Protein AF-A0A2X3GT15-F1 (afdb_monomer_lite)

InterPro domains:
  IPR011059 Metal-dependent hydrolase, composite domain superfamily [G3DSA:2.30.40.10] (5-51)
  IPR011059 Metal-dependent hydrolase, composite domain superfamily [SSF51338] (12-75)
  IPR013108 Amidohydrolase 3 [PF07969] (41-86)
  IPR052349 Metallo-dependent Hydrolases Superfamily Enzymes [PTHR32027] (1-92)

Secondary structure (DSSP, 8-state):
-EEEEEE-TT--SEEEEEEETTEEEEEEEESS--PPPTT-EE-TTPBP-PPP---S--SSSTT-TTSSS--SS--HHHHHHHHHHHHTT--TT------

Foldseek 3Di:
DKEWQADEPPDPFTWIFDDDPNDGPDIDTDPDHDDDDPPYHYCVNYHDDDDDDDPDDDPQCAQCAVVVHHLPVPDPVSVVVSVVNNVVVDDPPPDNDDD

Structure (mmCIF, N/CA/C/O backbone):
data_AF-A0A2X3GT15-F1
#
_entry.id   AF-A0A2X3GT15-F1
#
loop_
_atom_site.group_PDB
_atom_site.id
_atom_site.type_symbol
_atom_site.label_atom_id
_atom_site.label_alt_id
_atom_site.label_comp_id
_atom_site.label_asym_id
_atom_site.label_entity_id
_atom_site.label_seq_id
_atom_site.pdbx_PDB_ins_code
_atom_site.Cartn_x
_atom_site.Cartn_y
_atom_site.Cartn_z
_atom_site.occupancy
_atom_site.B_iso_or_equiv
_atom_site.auth_seq_id
_atom_site.auth_comp_id
_atom_site.auth_asym_id
_atom_site.auth_atom_id
_atom_site.pdbx_PDB_model_num
ATOM 1 N N . MET A 1 1 ? -15.152 -10.199 12.514 1.00 93.12 1 MET A N 1
ATOM 2 C CA . MET A 1 1 ? -13.710 -10.457 12.744 1.00 93.12 1 MET A CA 1
ATOM 3 C C . MET A 1 1 ? -13.186 -9.383 13.678 1.00 93.12 1 MET A C 1
ATOM 5 O O . MET A 1 1 ? -13.678 -8.262 13.583 1.00 93.12 1 MET A O 1
ATOM 9 N N . LYS A 1 2 ? -12.224 -9.683 14.551 1.00 97.06 2 LYS A N 1
ATOM 10 C CA . LYS A 1 2 ? -11.559 -8.661 15.369 1.00 97.06 2 LYS A CA 1
ATOM 11 C C . LYS A 1 2 ? -10.059 -8.670 15.141 1.00 97.06 2 LYS A C 1
ATOM 13 O O . LYS A 1 2 ? -9.486 -9.708 14.820 1.00 97.06 2 LYS A O 1
ATOM 18 N N . ILE A 1 3 ? -9.440 -7.513 15.336 1.00 98.50 3 ILE A N 1
ATOM 19 C CA . ILE A 1 3 ? -7.994 -7.388 15.510 1.00 98.50 3 ILE A CA 1
ATOM 20 C C . ILE A 1 3 ? -7.765 -6.901 16.937 1.00 98.50 3 ILE A C 1
ATOM 22 O O . ILE A 1 3 ? -8.197 -5.798 17.267 1.00 98.50 3 ILE A O 1
ATOM 26 N N . ILE A 1 4 ? -7.121 -7.704 17.778 1.00 98.69 4 ILE A N 1
ATOM 27 C CA . ILE A 1 4 ? -6.844 -7.365 19.182 1.00 98.69 4 ILE A CA 1
ATOM 28 C C . ILE A 1 4 ? -5.369 -7.028 19.385 1.00 98.69 4 ILE A C 1
ATOM 30 O O . ILE A 1 4 ? -4.528 -7.328 18.538 1.00 98.69 4 ILE A O 1
ATOM 34 N N . ASN A 1 5 ? -5.048 -6.421 20.529 1.00 98.69 5 ASN A N 1
ATOM 35 C CA . ASN A 1 5 ? -3.681 -6.073 20.921 1.00 98.69 5 ASN A CA 1
ATOM 36 C C . ASN A 1 5 ? -2.957 -5.196 19.886 1.00 98.69 5 ASN A C 1
ATOM 38 O O . ASN A 1 5 ? -1.731 -5.239 19.783 1.00 98.69 5 ASN A O 1
ATOM 42 N N . ALA A 1 6 ? -3.686 -4.401 19.105 1.00 98.75 6 ALA A N 1
ATOM 43 C CA . ALA A 1 6 ? -3.084 -3.498 18.136 1.00 98.75 6 ALA A CA 1
ATOM 44 C C . ALA A 1 6 ? -2.613 -2.218 18.830 1.00 98.75 6 ALA A C 1
ATOM 46 O O . ALA A 1 6 ? -3.322 -1.657 19.662 1.00 98.75 6 ALA A O 1
ATOM 47 N N . ARG A 1 7 ? -1.442 -1.705 18.458 1.00 98.75 7 ARG A N 1
ATOM 48 C CA . ARG A 1 7 ? -1.077 -0.311 18.740 1.00 98.75 7 ARG A CA 1
ATOM 49 C C . ARG A 1 7 ? -1.589 0.586 17.624 1.00 98.75 7 ARG A C 1
ATOM 51 O O . ARG A 1 7 ? -1.576 0.194 16.458 1.00 98.75 7 ARG A O 1
ATOM 58 N N . LEU A 1 8 ? -1.969 1.811 17.974 1.00 98.69 8 LEU A N 1
ATOM 59 C CA . LEU A 1 8 ? -2.268 2.873 17.015 1.00 98.69 8 LEU A CA 1
ATOM 60 C C . LEU A 1 8 ? -1.176 3.945 17.063 1.00 98.69 8 LEU A C 1
ATOM 62 O O . LEU A 1 8 ? -0.506 4.143 18.078 1.00 98.69 8 LEU A O 1
ATOM 66 N N . ARG A 1 9 ? -0.951 4.627 15.934 1.00 98.31 9 ARG A N 1
ATOM 67 C CA . ARG A 1 9 ? 0.137 5.610 15.809 1.00 98.31 9 ARG A CA 1
ATOM 68 C C . ARG A 1 9 ? 0.006 6.694 16.878 1.00 98.31 9 ARG A C 1
ATOM 70 O O . ARG A 1 9 ? -1.039 7.326 16.988 1.00 98.31 9 ARG A O 1
ATOM 77 N N . ARG A 1 10 ? 1.115 6.970 17.576 1.00 98.06 10 ARG A N 1
ATOM 78 C CA . ARG A 1 10 ? 1.232 8.028 18.599 1.00 98.06 10 ARG A CA 1
ATOM 79 C C . ARG A 1 10 ? 0.303 7.829 19.807 1.00 98.06 10 ARG A C 1
ATOM 81 O O . ARG A 1 10 ? -0.055 8.804 20.461 1.00 98.06 10 ARG A O 1
ATOM 88 N N . GLN A 1 11 ? -0.083 6.588 20.093 1.00 98.06 11 GLN A N 1
ATOM 89 C CA . GLN A 1 11 ? -0.866 6.222 21.269 1.00 98.06 11 GLN A CA 1
ATOM 90 C C . GLN A 1 11 ? -0.183 5.061 22.001 1.00 98.06 11 GLN A C 1
ATOM 92 O O . GLN A 1 11 ? 0.265 4.101 21.376 1.00 98.06 11 GLN A O 1
ATOM 97 N N . GLU A 1 12 ? -0.104 5.155 23.329 1.00 95.75 12 GLU A N 1
ATOM 98 C CA . GLU A 1 12 ? 0.531 4.132 24.175 1.00 95.75 12 GLU A CA 1
ATOM 99 C C . GLU A 1 12 ? -0.365 2.911 24.420 1.00 95.75 12 GLU A C 1
ATOM 101 O O . GLU A 1 12 ? 0.135 1.816 24.677 1.00 95.75 12 GLU A O 1
ATOM 106 N N . ALA A 1 13 ? -1.686 3.089 24.342 1.00 98.25 13 ALA A N 1
ATOM 107 C CA . ALA A 1 13 ? -2.653 2.036 24.623 1.00 98.25 13 ALA A CA 1
ATOM 108 C C . ALA A 1 13 ? -2.670 0.939 23.543 1.00 98.25 13 ALA A C 1
ATOM 110 O O . ALA A 1 13 ? -2.304 1.157 22.384 1.00 98.25 13 ALA A O 1
ATOM 111 N N . LEU A 1 14 ? -3.146 -0.242 23.941 1.00 98.81 14 LEU A N 1
ATOM 112 C CA . LEU A 1 14 ? -3.567 -1.297 23.023 1.00 98.81 14 LEU A CA 1
ATOM 113 C C . LEU A 1 14 ? -5.031 -1.088 22.633 1.00 98.81 14 LEU A C 1
ATOM 115 O O . LEU A 1 14 ? -5.803 -0.509 23.395 1.00 98.81 14 LEU A O 1
ATOM 119 N N . PHE A 1 15 ? -5.418 -1.585 21.465 1.00 98.81 15 PHE A N 1
ATOM 120 C CA . PHE A 1 15 ? -6.753 -1.425 20.908 1.00 98.81 15 PHE A CA 1
ATOM 121 C C . PHE A 1 15 ? -7.277 -2.733 20.325 1.00 98.81 15 PHE A C 1
ATOM 123 O O . PHE A 1 15 ? -6.527 -3.526 19.750 1.00 98.81 15 PHE A O 1
ATOM 130 N N . THR A 1 16 ? -8.592 -2.893 20.427 1.00 98.69 16 THR A N 1
ATOM 131 C CA . THR A 1 16 ? -9.382 -3.834 19.641 1.00 98.69 16 THR A CA 1
ATOM 132 C C . THR A 1 16 ? -10.065 -3.081 18.501 1.00 98.69 16 THR A C 1
ATOM 134 O O . THR A 1 16 ? -10.686 -2.040 18.731 1.00 98.69 16 THR A O 1
ATOM 137 N N . LEU A 1 17 ? -9.959 -3.598 17.278 1.00 98.62 17 LEU A N 1
ATOM 138 C CA . LEU A 1 17 ? -10.694 -3.134 16.103 1.00 98.62 17 LEU A CA 1
ATOM 139 C C . LEU A 1 17 ? -11.724 -4.205 15.725 1.00 98.62 17 LEU A C 1
ATOM 141 O O . LEU A 1 17 ? -11.351 -5.310 15.327 1.00 98.62 17 LEU A O 1
ATOM 145 N N . ASP A 1 18 ? -13.008 -3.875 15.835 1.00 98.25 18 ASP A N 1
ATOM 146 C CA . ASP A 1 18 ? -14.116 -4.732 15.411 1.00 98.25 18 ASP A CA 1
ATOM 147 C C . ASP A 1 18 ? -14.435 -4.468 13.931 1.00 98.25 18 ASP A C 1
ATOM 149 O O . ASP A 1 18 ? -14.702 -3.328 13.535 1.00 98.25 18 ASP A O 1
ATOM 153 N N . LEU A 1 19 ? -14.434 -5.526 13.116 1.00 97.88 19 LEU A N 1
ATOM 154 C CA . LEU A 1 19 ? -14.665 -5.470 11.671 1.00 97.88 19 LEU A CA 1
ATOM 155 C C . LEU A 1 19 ? -15.939 -6.236 11.297 1.00 97.88 19 LEU A C 1
ATOM 157 O O . LEU A 1 19 ? -16.078 -7.423 11.630 1.00 97.88 19 LEU A O 1
ATOM 161 N N . GLN A 1 20 ? -16.845 -5.559 10.589 1.00 97.75 20 GLN A N 1
ATOM 162 C CA . GLN A 1 20 ? -18.137 -6.082 10.130 1.00 97.75 20 GLN A CA 1
ATOM 163 C C . GLN A 1 20 ? -18.441 -5.540 8.729 1.00 97.75 20 GLN A C 1
ATOM 165 O O . GLN A 1 20 ? -18.169 -4.375 8.453 1.00 97.75 20 GLN A O 1
ATOM 170 N N . ASP A 1 21 ? -18.954 -6.395 7.840 1.00 97.00 21 ASP A N 1
ATOM 171 C CA . ASP A 1 21 ? -19.395 -6.031 6.482 1.00 97.00 21 ASP A CA 1
ATOM 172 C C . ASP A 1 21 ? -18.363 -5.232 5.660 1.00 97.00 21 ASP A C 1
ATOM 174 O O . ASP A 1 21 ? -18.687 -4.287 4.947 1.00 97.00 21 ASP A O 1
ATOM 178 N N . GLY A 1 22 ? -17.081 -5.603 5.782 1.00 96.06 22 GLY A N 1
ATOM 179 C CA . GLY A 1 22 ? -15.972 -4.944 5.079 1.00 96.06 22 GLY A CA 1
ATOM 180 C C . GLY A 1 22 ? -15.561 -3.582 5.653 1.00 96.06 22 GLY A C 1
ATOM 181 O O . GLY A 1 22 ? -14.685 -2.931 5.089 1.00 96.06 22 GLY A O 1
ATOM 182 N N . MET A 1 23 ? -16.149 -3.162 6.776 1.00 97.88 23 MET A N 1
ATOM 183 C CA . MET A 1 23 ? -15.937 -1.858 7.403 1.00 97.88 23 MET A CA 1
ATOM 184 C C . MET A 1 23 ? -15.387 -1.987 8.829 1.00 97.88 23 MET A C 1
ATOM 186 O O . MET A 1 23 ? -15.583 -2.993 9.518 1.00 97.88 23 MET A O 1
ATOM 190 N N . ILE A 1 24 ? -14.716 -0.930 9.299 1.00 98.38 24 ILE A N 1
ATOM 191 C CA . ILE A 1 24 ? -14.377 -0.783 10.718 1.00 98.38 24 ILE A CA 1
ATOM 192 C C . ILE A 1 24 ? -15.650 -0.372 11.455 1.00 98.38 24 ILE A C 1
ATOM 194 O O . ILE A 1 24 ? -16.118 0.755 11.308 1.00 98.38 24 ILE A O 1
ATOM 198 N N . HIS A 1 25 ? -16.206 -1.289 12.242 1.00 98.44 25 HIS A N 1
ATOM 199 C CA . HIS A 1 25 ? -17.431 -1.060 13.003 1.00 98.44 25 HIS A CA 1
ATOM 200 C C . HIS A 1 25 ? -17.149 -0.306 14.306 1.00 98.44 25 HIS A C 1
ATOM 202 O O . HIS A 1 25 ? -17.896 0.596 14.684 1.00 98.44 25 HIS A O 1
ATOM 208 N N . ARG A 1 26 ? -16.058 -0.657 14.999 1.00 98.50 26 ARG A N 1
ATOM 209 C CA . ARG A 1 26 ? -15.688 -0.039 16.278 1.00 98.50 26 ARG A CA 1
ATOM 210 C C . ARG A 1 26 ? -14.189 -0.138 16.548 1.00 98.50 26 ARG A C 1
ATOM 212 O O . ARG A 1 26 ? -13.543 -1.106 16.162 1.00 98.50 26 ARG A O 1
ATOM 219 N N . ILE A 1 27 ? -13.653 0.857 17.252 1.00 98.62 27 ILE A N 1
ATOM 220 C CA . ILE A 1 27 ? -12.289 0.858 17.795 1.00 98.62 27 ILE A CA 1
ATOM 221 C C . ILE A 1 27 ? -12.398 1.109 19.297 1.00 98.62 27 ILE A C 1
ATOM 223 O O . ILE A 1 27 ? -13.081 2.041 19.719 1.00 98.62 27 ILE A O 1
ATOM 227 N N . THR A 1 28 ? -11.777 0.273 20.124 1.00 98.62 28 THR A N 1
ATOM 228 C CA . THR A 1 28 ? -11.887 0.373 21.588 1.00 98.62 28 THR A CA 1
ATOM 229 C C . THR A 1 28 ? -10.530 0.159 22.241 1.00 98.62 28 THR A C 1
ATOM 231 O O . THR A 1 28 ? -9.819 -0.779 21.894 1.00 98.62 28 THR A O 1
ATOM 234 N N . ALA A 1 29 ? -10.157 1.038 23.173 1.00 98.50 29 ALA A N 1
ATOM 235 C CA . ALA A 1 29 ? -8.932 0.881 23.951 1.00 98.50 29 ALA A CA 1
ATOM 236 C C . ALA A 1 29 ? -9.040 -0.323 24.903 1.00 98.50 29 ALA A C 1
ATOM 238 O O . ALA A 1 29 ? -10.085 -0.557 25.511 1.00 98.50 29 ALA A O 1
ATOM 239 N N . GLN A 1 30 ? -7.948 -1.064 25.052 1.00 98.44 30 GLN A N 1
ATOM 240 C CA . GLN A 1 30 ? -7.807 -2.173 25.987 1.00 98.44 30 GLN A CA 1
ATOM 241 C C . GLN A 1 30 ? -7.055 -1.714 27.241 1.00 98.44 30 GLN A C 1
ATOM 243 O O . GLN A 1 30 ? -6.102 -0.941 27.156 1.00 98.44 30 GLN A O 1
ATOM 248 N N . ALA A 1 31 ? -7.434 -2.250 28.403 1.00 96.81 31 ALA A N 1
ATOM 249 C CA . ALA A 1 31 ? -6.707 -2.014 29.652 1.00 96.81 31 ALA A CA 1
ATOM 250 C C . ALA A 1 31 ? -5.339 -2.726 29.689 1.00 96.81 31 ALA A C 1
ATOM 252 O O . ALA A 1 31 ? -4.393 -2.221 30.286 1.00 96.81 31 ALA A O 1
ATOM 253 N N . ALA A 1 32 ? -5.239 -3.897 29.055 1.00 96.62 32 ALA A N 1
ATOM 254 C CA . ALA A 1 32 ? -4.034 -4.719 28.990 1.00 96.62 32 ALA A CA 1
ATOM 255 C C . ALA A 1 32 ? -4.065 -5.634 27.751 1.00 96.62 32 ALA A C 1
ATOM 257 O O . ALA A 1 32 ? -5.013 -5.604 26.959 1.00 96.62 32 ALA A O 1
ATOM 258 N N . MET A 1 33 ? -3.017 -6.441 27.588 1.00 97.81 33 MET A N 1
ATOM 259 C CA . MET A 1 33 ? -2.949 -7.491 26.571 1.00 97.81 33 MET A CA 1
ATOM 260 C C . MET A 1 33 ? -4.019 -8.562 26.832 1.00 97.81 33 MET A C 1
ATOM 262 O O . MET A 1 33 ? -4.277 -8.912 27.982 1.00 97.81 33 MET A O 1
ATOM 266 N N . GLN A 1 34 ? -4.646 -9.055 25.768 1.00 96.94 34 GLN A N 1
ATOM 267 C CA . GLN A 1 34 ? -5.717 -10.052 25.814 1.00 96.94 34 GLN A CA 1
ATOM 268 C C . GLN A 1 34 ? -5.304 -11.326 25.072 1.00 96.94 34 GLN A C 1
ATOM 270 O O . GLN A 1 34 ? -4.468 -11.278 24.170 1.00 96.94 34 GLN A O 1
ATOM 275 N N . THR A 1 35 ? -5.907 -12.453 25.439 1.00 96.38 35 THR A N 1
ATOM 276 C CA . THR A 1 35 ? -5.775 -13.723 24.712 1.00 96.38 35 THR A CA 1
ATOM 277 C C . THR A 1 35 ? -6.767 -13.737 23.552 1.00 96.38 35 THR A C 1
ATOM 279 O O . THR A 1 35 ? -7.916 -13.347 23.741 1.00 96.38 35 THR A O 1
ATOM 282 N N . ALA A 1 36 ? -6.339 -14.166 22.365 1.00 94.75 36 ALA A N 1
ATOM 283 C CA . ALA A 1 36 ? -7.217 -14.256 21.200 1.00 94.75 36 ALA A CA 1
ATOM 284 C C . ALA A 1 36 ? -8.195 -15.435 21.297 1.00 94.75 36 ALA A C 1
ATOM 286 O O . ALA A 1 36 ? -7.788 -16.551 21.629 1.00 94.75 36 ALA A O 1
ATOM 287 N N . ASP A 1 37 ? -9.456 -15.190 20.937 1.00 93.56 37 ASP A N 1
ATOM 288 C CA . ASP A 1 37 ? -10.448 -16.237 20.700 1.00 93.56 37 ASP A CA 1
ATOM 289 C C . ASP A 1 37 ? -10.309 -16.820 19.280 1.00 93.56 37 ASP A C 1
ATOM 291 O O . ASP A 1 37 ? -9.607 -16.292 18.410 1.00 93.56 37 ASP A O 1
ATOM 295 N N . ALA A 1 38 ? -11.009 -17.925 19.009 1.00 90.44 38 ALA A N 1
ATOM 296 C CA . ALA A 1 38 ? -11.050 -18.514 17.674 1.00 90.44 38 ALA A CA 1
ATOM 297 C C . ALA A 1 38 ? -11.661 -17.530 16.652 1.00 90.44 38 ALA A C 1
ATOM 299 O O . ALA A 1 38 ? -12.838 -17.183 16.736 1.00 90.44 38 ALA A O 1
ATOM 300 N N . GLY A 1 39 ? -10.865 -17.118 15.659 1.00 89.56 39 GLY A N 1
ATOM 301 C CA . GLY A 1 39 ? -11.284 -16.199 14.590 1.00 89.56 39 GLY A CA 1
ATOM 302 C C . GLY A 1 39 ? -10.850 -14.741 14.780 1.00 89.56 39 GLY A C 1
ATOM 303 O O . GLY A 1 39 ? -11.096 -13.919 13.890 1.00 89.56 39 GLY A O 1
ATOM 304 N N . ASP A 1 40 ? -10.179 -14.427 15.888 1.00 95.00 40 ASP A N 1
ATOM 305 C CA . ASP A 1 40 ? -9.522 -13.138 16.085 1.00 95.00 40 ASP A CA 1
ATOM 306 C C . ASP A 1 40 ? -8.124 -13.121 15.453 1.00 95.00 40 ASP A C 1
ATOM 308 O O . ASP A 1 40 ? -7.415 -14.127 15.392 1.00 95.00 40 ASP A O 1
ATOM 312 N N . ILE A 1 41 ? -7.709 -11.939 15.005 1.00 98.19 41 ILE A N 1
ATOM 313 C CA . ILE A 1 41 ? -6.326 -11.655 14.629 1.00 98.19 41 ILE A CA 1
ATOM 314 C C . ILE A 1 41 ? -5.644 -11.013 15.837 1.00 98.19 41 ILE A C 1
ATOM 316 O O . ILE A 1 41 ? -6.001 -9.908 16.246 1.00 98.19 41 ILE A O 1
ATOM 320 N N . ASP A 1 42 ? -4.627 -11.672 16.385 1.00 98.31 42 ASP A N 1
ATOM 321 C CA . ASP A 1 42 ? -3.785 -11.082 17.426 1.00 98.31 42 ASP A CA 1
ATOM 322 C C . ASP A 1 42 ? -2.656 -10.251 16.803 1.00 98.31 42 ASP A C 1
ATOM 324 O O . ASP A 1 42 ? -1.734 -10.788 16.183 1.00 98.31 42 ASP A O 1
ATOM 328 N N . ALA A 1 43 ? -2.697 -8.928 16.976 1.00 98.44 43 ALA A N 1
ATOM 329 C CA . ALA A 1 43 ? -1.627 -8.050 16.514 1.00 98.44 43 ALA A CA 1
ATOM 330 C C . ALA A 1 43 ? -0.371 -8.119 17.404 1.00 98.44 43 ALA A C 1
ATOM 332 O O . ALA A 1 43 ? 0.684 -7.638 16.990 1.00 98.44 43 ALA A O 1
ATOM 333 N N . GLN A 1 44 ? -0.442 -8.729 18.593 1.00 98.25 44 GLN A N 1
ATOM 334 C CA . GLN A 1 44 ? 0.682 -8.938 19.519 1.00 98.25 44 GLN A CA 1
ATOM 335 C C . GLN A 1 44 ? 1.444 -7.646 19.866 1.00 98.25 44 GLN A C 1
ATOM 337 O O . GLN A 1 44 ? 2.674 -7.614 19.916 1.00 98.25 44 GLN A O 1
ATOM 342 N N . GLY A 1 45 ? 0.727 -6.537 20.048 1.00 98.06 45 GLY A N 1
ATOM 343 C CA . GLY A 1 45 ? 1.313 -5.225 20.330 1.00 98.06 45 GLY A CA 1
ATOM 344 C C . GLY A 1 45 ? 1.910 -4.516 19.111 1.00 98.06 45 GLY A C 1
ATOM 345 O O . GLY A 1 45 ? 2.516 -3.454 19.275 1.00 98.06 45 GLY A O 1
ATOM 346 N N . ARG A 1 46 ? 1.764 -5.068 17.898 1.00 98.69 46 ARG A N 1
ATOM 347 C CA . ARG A 1 46 ? 2.225 -4.430 16.657 1.00 98.69 46 ARG A CA 1
ATOM 348 C C . ARG A 1 46 ? 1.276 -3.324 16.211 1.00 98.69 46 ARG A C 1
ATOM 350 O O . ARG A 1 46 ? 0.123 -3.236 16.631 1.00 98.69 46 ARG A O 1
ATOM 357 N N . LEU A 1 47 ? 1.799 -2.456 15.355 1.00 98.62 47 LEU A N 1
ATOM 358 C CA . LEU A 1 47 ? 1.100 -1.277 14.875 1.00 98.62 47 LEU A CA 1
ATOM 359 C C . LEU A 1 47 ? 0.068 -1.648 13.801 1.00 98.62 47 LEU A C 1
ATOM 361 O O . LEU A 1 47 ? 0.433 -2.183 12.756 1.00 98.62 47 LEU A O 1
ATOM 365 N N . ALA A 1 48 ? -1.195 -1.296 14.030 1.00 98.56 48 ALA A N 1
ATOM 366 C CA . ALA A 1 48 ? -2.207 -1.255 12.984 1.00 98.56 48 ALA A CA 1
ATOM 367 C C . ALA A 1 48 ? -2.214 0.139 12.345 1.00 98.56 48 ALA A C 1
ATOM 369 O O . ALA A 1 48 ? -2.283 1.166 13.029 1.00 98.56 48 ALA A O 1
ATOM 370 N N . ILE A 1 49 ? -2.131 0.175 11.020 1.00 98.50 49 ILE A N 1
ATOM 371 C CA . ILE A 1 49 ? -2.170 1.394 10.212 1.00 98.50 49 ILE A CA 1
ATOM 372 C C . ILE A 1 49 ? -3.128 1.195 9.039 1.00 98.50 49 ILE A C 1
ATOM 374 O O . ILE A 1 49 ? -3.359 0.053 8.636 1.00 98.50 49 ILE A O 1
ATOM 378 N N . PRO A 1 50 ? -3.674 2.281 8.461 1.00 98.25 50 PRO A N 1
ATOM 379 C CA . PRO A 1 50 ? -4.246 2.186 7.125 1.00 98.25 50 PRO A CA 1
ATOM 380 C C . PRO A 1 50 ? -3.190 1.660 6.133 1.00 98.25 50 PRO A C 1
ATOM 382 O O . PRO A 1 50 ? -1.989 1.784 6.404 1.00 98.25 50 PRO A O 1
ATOM 385 N N . PRO A 1 51 ? -3.611 1.103 4.985 1.00 98.56 51 PRO A N 1
ATOM 386 C CA . PRO A 1 51 ? -2.682 0.672 3.948 1.00 98.56 51 PRO A CA 1
ATOM 387 C C . PRO A 1 51 ? -1.703 1.782 3.554 1.00 98.56 51 PRO A C 1
ATOM 389 O O . PRO A 1 51 ? -2.051 2.966 3.550 1.00 98.56 51 PRO A O 1
ATOM 392 N N . PHE A 1 52 ? -0.480 1.393 3.194 1.00 98.25 52 PHE A N 1
ATOM 393 C CA . PHE A 1 52 ? 0.451 2.321 2.563 1.00 98.25 52 PHE A CA 1
ATOM 394 C C . PHE A 1 52 ? -0.085 2.779 1.204 1.00 98.25 52 PHE A C 1
ATOM 396 O O . PHE A 1 52 ? -0.809 2.051 0.524 1.00 98.25 52 PHE A O 1
ATOM 403 N N . VAL A 1 53 ? 0.293 3.994 0.819 1.00 98.19 53 VAL A N 1
ATOM 404 C CA . VAL A 1 53 ? -0.060 4.595 -0.467 1.00 98.19 53 VAL A CA 1
ATOM 405 C C . VAL A 1 53 ? 1.220 4.754 -1.277 1.00 98.19 53 VAL A C 1
ATOM 407 O O . VAL A 1 53 ? 2.186 5.316 -0.767 1.00 98.19 53 VAL A O 1
ATOM 410 N N . GLU A 1 54 ? 1.202 4.276 -2.521 1.00 98.00 54 GLU A N 1
ATOM 411 C CA . GLU A 1 54 ? 2.205 4.572 -3.549 1.00 98.00 54 GLU A CA 1
ATOM 412 C C . GLU A 1 54 ? 1.633 5.663 -4.474 1.00 98.00 54 GLU A C 1
ATOM 414 O O . GLU A 1 54 ? 0.833 5.348 -5.360 1.00 98.00 54 GLU A O 1
ATOM 419 N N . PRO A 1 55 ? 1.933 6.954 -4.226 1.00 97.94 55 PRO A N 1
ATOM 420 C CA . PRO A 1 55 ? 1.338 8.056 -4.974 1.00 97.94 55 PRO A CA 1
ATOM 421 C C . PRO A 1 55 ? 2.038 8.333 -6.310 1.00 97.94 55 PRO A C 1
ATOM 423 O O . PRO A 1 55 ? 1.489 9.078 -7.121 1.00 97.94 55 PRO A O 1
ATOM 426 N N . HIS A 1 56 ? 3.240 7.791 -6.542 1.00 98.06 56 HIS A N 1
ATOM 427 C CA . HIS A 1 56 ? 4.024 8.061 -7.743 1.00 98.06 56 HIS A CA 1
ATOM 428 C C . HIS A 1 56 ? 4.804 6.823 -8.188 1.00 98.06 56 HIS A C 1
ATOM 430 O O . HIS A 1 56 ? 5.952 6.598 -7.809 1.00 98.06 56 HIS A O 1
ATOM 436 N N . ILE A 1 57 ? 4.217 6.085 -9.127 1.00 97.31 57 ILE A N 1
ATOM 437 C CA . ILE A 1 57 ? 4.857 4.953 -9.794 1.00 97.31 57 ILE A CA 1
ATOM 438 C C . ILE A 1 57 ? 4.571 4.978 -11.298 1.00 97.31 57 ILE A C 1
ATOM 440 O O . ILE A 1 57 ? 3.504 5.401 -11.739 1.00 97.31 57 ILE A O 1
ATOM 444 N N . HIS A 1 58 ? 5.522 4.487 -12.090 1.00 95.88 58 HIS A N 1
ATOM 445 C CA . HIS A 1 58 ? 5.366 4.277 -13.529 1.00 95.88 58 HIS A CA 1
ATOM 446 C C . HIS A 1 58 ? 5.148 2.783 -13.806 1.00 95.88 58 HIS A C 1
ATOM 448 O O . HIS A 1 58 ? 6.105 2.039 -14.016 1.00 95.88 58 HIS A O 1
ATOM 454 N N . LEU A 1 59 ? 3.892 2.319 -13.754 1.00 94.62 59 LEU A N 1
ATOM 455 C CA . LEU A 1 59 ? 3.563 0.900 -13.976 1.00 94.62 59 LEU A CA 1
ATOM 456 C C . LEU A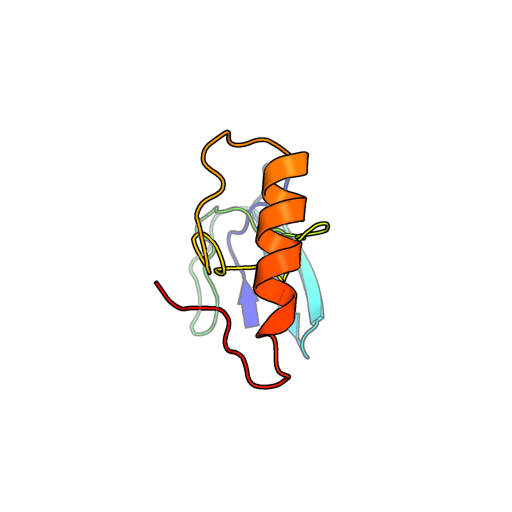 1 59 ? 3.684 0.466 -15.442 1.00 94.62 59 LEU A C 1
ATOM 458 O O . LEU A 1 59 ? 3.859 -0.715 -15.715 1.00 94.62 59 LEU A O 1
ATOM 462 N N . ASP A 1 60 ? 3.615 1.402 -16.383 1.00 92.88 60 ASP A N 1
ATOM 463 C CA . ASP A 1 60 ? 3.852 1.142 -17.801 1.00 92.88 60 ASP A CA 1
ATOM 464 C C . ASP A 1 60 ? 5.324 0.818 -18.089 1.00 92.88 60 ASP A C 1
ATOM 466 O O . ASP A 1 60 ? 5.605 -0.013 -18.948 1.00 92.88 60 ASP A O 1
ATOM 470 N N . ALA A 1 61 ? 6.247 1.432 -17.343 1.00 94.19 61 ALA A N 1
ATOM 471 C CA . ALA A 1 61 ? 7.693 1.264 -17.492 1.00 94.19 61 ALA A CA 1
ATOM 472 C C . ALA A 1 61 ? 8.331 0.299 -16.478 1.00 94.19 61 ALA A C 1
ATOM 474 O O . ALA A 1 61 ? 9.548 0.096 -16.493 1.00 94.19 61 ALA A O 1
ATOM 475 N N . THR A 1 62 ? 7.547 -0.277 -15.561 1.00 95.06 62 THR A N 1
ATOM 476 C CA . THR A 1 62 ? 8.101 -1.158 -14.529 1.00 95.06 62 THR A CA 1
ATOM 477 C C . THR A 1 62 ? 8.619 -2.473 -15.118 1.00 95.06 62 THR A C 1
ATOM 479 O O . THR A 1 62 ? 8.194 -2.929 -16.177 1.00 95.06 62 THR A O 1
ATOM 482 N N . LEU A 1 63 ? 9.629 -3.027 -14.452 1.00 94.81 63 LEU A N 1
ATOM 483 C CA . LEU A 1 63 ? 10.444 -4.177 -14.853 1.00 94.81 63 LEU A CA 1
ATOM 484 C C . LEU A 1 63 ? 11.037 -4.153 -16.282 1.00 94.81 63 LEU A C 1
ATOM 486 O O . LEU A 1 63 ? 11.572 -5.158 -16.721 1.00 94.81 63 LEU A O 1
ATOM 490 N N . THR A 1 64 ? 11.057 -3.032 -17.014 1.00 94.62 64 THR A N 1
ATOM 491 C CA . THR A 1 64 ? 11.677 -2.980 -18.361 1.00 94.62 64 THR A CA 1
ATOM 492 C C . THR A 1 64 ? 13.145 -2.535 -18.357 1.00 94.62 64 THR A C 1
ATOM 494 O O . THR A 1 64 ? 13.676 -2.10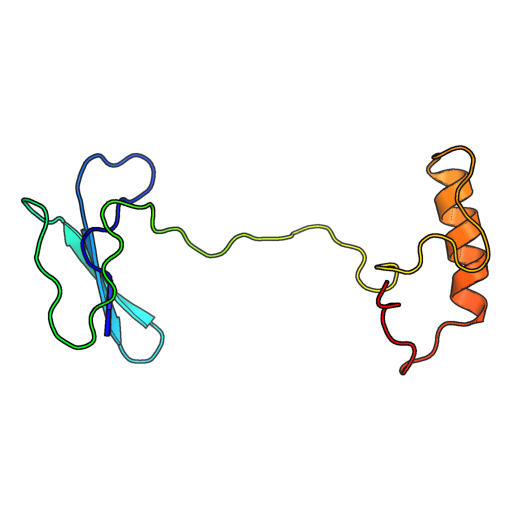0 -19.382 1.00 94.62 64 THR A O 1
ATOM 497 N N . ALA A 1 65 ? 13.816 -2.558 -17.204 1.00 96.62 65 ALA A N 1
ATOM 498 C CA . ALA A 1 65 ? 15.214 -2.150 -17.114 1.00 96.62 65 ALA A CA 1
ATOM 499 C C . ALA A 1 65 ? 16.100 -3.067 -17.977 1.00 96.62 65 ALA A C 1
ATOM 501 O O . ALA A 1 65 ? 16.046 -4.290 -17.866 1.00 96.62 65 ALA A O 1
ATOM 502 N N . GLY A 1 66 ? 16.920 -2.471 -18.846 1.00 96.25 66 GLY A N 1
ATOM 503 C CA . GLY A 1 66 ? 17.773 -3.225 -19.766 1.00 96.25 66 GLY A CA 1
ATOM 504 C C . GLY A 1 66 ? 17.097 -3.645 -21.074 1.00 96.25 66 GLY A C 1
ATOM 505 O O . GLY A 1 66 ? 17.717 -4.369 -21.845 1.00 96.25 66 GLY A O 1
ATOM 506 N N . GLU A 1 67 ? 15.865 -3.202 -21.346 1.00 95.06 67 GLU A N 1
ATOM 507 C CA . GLU A 1 67 ? 15.141 -3.506 -22.584 1.00 95.06 67 GLU A CA 1
ATOM 508 C C . GLU A 1 67 ? 14.953 -2.240 -23.442 1.00 95.06 67 GLU A C 1
ATOM 510 O O . GLU A 1 67 ? 14.210 -1.342 -23.045 1.00 95.06 67 GLU A O 1
ATOM 515 N N . PRO A 1 68 ? 15.562 -2.139 -24.637 1.00 95.50 68 PRO A N 1
ATOM 516 C CA . PRO A 1 68 ? 16.544 -3.064 -25.216 1.00 95.50 68 PRO A CA 1
ATOM 517 C C . PRO A 1 68 ? 17.955 -2.920 -24.622 1.00 95.50 68 PRO A C 1
ATOM 519 O O . PRO A 1 68 ? 18.793 -3.797 -24.808 1.00 95.50 68 PRO A O 1
ATOM 522 N N . GLU A 1 69 ? 18.233 -1.815 -23.932 1.00 97.25 69 GLU A N 1
ATOM 523 C CA . GLU A 1 69 ? 19.550 -1.504 -23.387 1.00 97.25 69 GLU A CA 1
ATOM 524 C C . GLU A 1 69 ? 19.433 -0.911 -21.982 1.00 97.25 69 GLU A C 1
ATOM 526 O O . GLU A 1 69 ? 18.405 -0.358 -21.585 1.00 97.25 69 GLU A O 1
ATOM 531 N N . TRP A 1 70 ? 2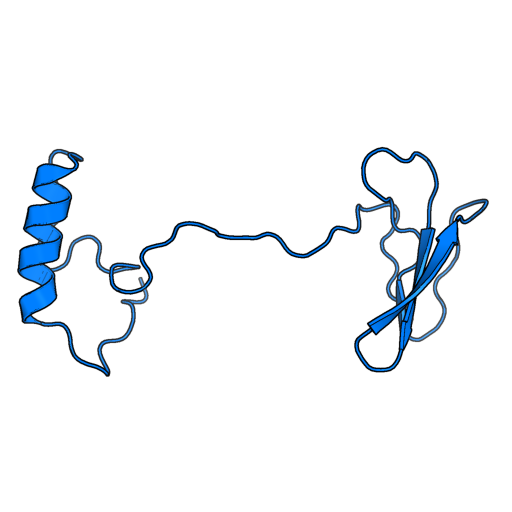0.514 -1.007 -21.213 1.00 98.19 70 TRP A N 1
ATOM 532 C CA . TRP A 1 70 ? 20.598 -0.393 -19.892 1.00 98.19 70 TRP A CA 1
ATOM 533 C C . TRP A 1 70 ? 20.814 1.118 -19.995 1.00 98.19 70 TRP A C 1
ATOM 535 O O . TRP A 1 70 ? 21.514 1.597 -20.887 1.00 98.19 70 TRP A O 1
ATOM 545 N N . ASN A 1 71 ? 20.264 1.860 -19.035 1.00 98.25 71 ASN A N 1
ATOM 546 C CA . ASN A 1 71 ? 20.686 3.231 -18.759 1.00 98.25 71 ASN A CA 1
ATOM 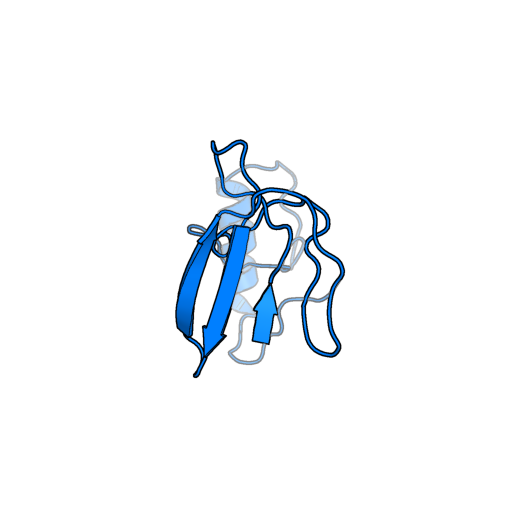547 C C . ASN A 1 71 ? 22.090 3.177 -18.126 1.00 98.25 71 ASN A C 1
ATOM 549 O O . ASN A 1 71 ? 22.215 2.893 -16.935 1.00 98.25 71 ASN A O 1
ATOM 553 N N . ARG A 1 72 ? 23.144 3.351 -18.933 1.00 98.44 72 ARG A N 1
ATOM 554 C CA . ARG A 1 72 ? 24.546 3.176 -18.515 1.00 98.44 72 ARG A CA 1
ATOM 555 C C . ARG A 1 72 ? 25.035 4.331 -17.649 1.00 98.44 72 ARG A C 1
ATOM 557 O O . ARG A 1 72 ? 25.816 4.096 -16.734 1.00 98.44 72 ARG A O 1
ATOM 564 N N . SER A 1 73 ? 24.587 5.554 -17.926 1.00 98.25 73 SER A N 1
ATOM 565 C CA . SER A 1 73 ? 24.992 6.750 -17.190 1.00 98.25 73 SER A CA 1
ATOM 566 C C . SER A 1 73 ? 24.153 6.995 -15.933 1.00 98.25 73 SER A C 1
ATOM 568 O O . SER A 1 73 ? 24.514 7.853 -15.132 1.00 98.25 73 SER A O 1
ATOM 570 N N . GLY A 1 74 ? 23.001 6.332 -15.785 1.00 98.12 74 GLY A N 1
ATOM 571 C CA . GLY A 1 74 ? 22.069 6.548 -14.673 1.00 98.12 74 GLY A CA 1
ATOM 572 C C . GLY A 1 74 ? 21.355 7.906 -14.699 1.00 98.12 74 GLY A C 1
ATOM 573 O O . GLY A 1 74 ? 20.810 8.330 -13.683 1.00 98.12 74 GLY A O 1
ATOM 574 N N . THR A 1 75 ? 21.355 8.616 -15.834 1.00 98.56 75 THR A N 1
ATOM 575 C CA . THR A 1 75 ? 20.740 9.953 -15.934 1.00 98.56 75 THR A CA 1
ATOM 576 C C . THR A 1 75 ? 19.268 9.882 -16.323 1.00 98.56 75 THR A C 1
ATOM 578 O O . THR A 1 75 ? 18.825 8.934 -16.976 1.00 98.56 75 THR A O 1
ATOM 581 N N . LEU A 1 76 ? 18.512 10.930 -15.979 1.00 98.25 76 LEU A N 1
ATOM 582 C CA . LEU A 1 76 ? 17.120 11.093 -16.404 1.00 98.25 76 LEU A CA 1
ATOM 583 C C . LEU A 1 76 ? 16.982 11.050 -17.934 1.00 98.25 76 LEU A C 1
ATOM 585 O O . LEU A 1 76 ? 16.136 10.331 -18.455 1.00 98.25 76 LEU A O 1
ATOM 589 N N . PHE A 1 77 ? 17.820 11.794 -18.661 1.00 98.56 77 PHE A N 1
ATOM 590 C CA . PHE A 1 77 ? 17.711 11.911 -20.118 1.00 98.56 77 PHE A CA 1
ATOM 591 C C . PHE A 1 77 ? 18.065 10.615 -20.851 1.00 98.56 77 PHE A C 1
ATOM 593 O O . PHE A 1 77 ? 17.379 10.253 -21.811 1.00 98.56 77 PHE A O 1
ATOM 600 N N . GLU A 1 78 ? 19.076 9.873 -20.386 1.00 98.62 78 GLU A N 1
ATOM 601 C CA . GLU A 1 78 ? 19.322 8.534 -20.921 1.00 98.62 78 GLU A CA 1
ATOM 602 C C . GLU A 1 78 ? 18.148 7.602 -20.591 1.00 98.62 78 GLU A C 1
ATOM 604 O O . GLU A 1 78 ? 17.683 6.895 -21.478 1.00 98.62 78 GLU A O 1
ATOM 609 N N . GLY A 1 79 ? 17.590 7.660 -19.377 1.00 98.31 79 GLY A N 1
ATOM 610 C CA . GLY A 1 79 ? 16.401 6.888 -18.999 1.00 98.31 79 GLY A CA 1
ATOM 611 C C . GLY A 1 79 ? 15.203 7.151 -19.916 1.00 98.31 79 GLY A C 1
ATOM 612 O O . GLY A 1 79 ? 14.599 6.208 -20.424 1.00 98.31 79 GLY A O 1
ATOM 613 N N . ILE A 1 80 ? 14.915 8.421 -20.216 1.00 98.44 80 ILE A N 1
ATOM 614 C CA . ILE A 1 80 ? 13.883 8.823 -21.186 1.00 98.44 80 ILE A CA 1
ATOM 615 C C . ILE A 1 80 ? 14.198 8.267 -22.580 1.00 98.44 80 ILE A C 1
ATOM 617 O O . ILE A 1 80 ? 13.299 7.788 -23.271 1.00 98.44 80 ILE A O 1
ATOM 621 N N . THR A 1 81 ? 15.467 8.291 -22.989 1.00 98.50 81 THR A N 1
ATOM 622 C CA . THR A 1 81 ? 15.905 7.752 -24.283 1.00 98.50 81 THR A CA 1
ATOM 623 C C . THR A 1 81 ? 15.696 6.236 -24.358 1.00 98.50 81 THR A C 1
ATOM 625 O O . THR A 1 81 ? 15.086 5.759 -25.315 1.00 98.50 81 THR A O 1
ATOM 628 N N . ARG A 1 82 ? 16.114 5.479 -23.332 1.00 98.31 82 ARG A N 1
ATOM 629 C CA . ARG A 1 82 ? 15.898 4.022 -23.229 1.00 98.31 82 ARG A CA 1
ATOM 630 C C . ARG A 1 82 ? 14.414 3.680 -23.211 1.00 98.31 82 ARG A C 1
ATOM 632 O O . ARG A 1 82 ? 13.970 2.799 -23.941 1.00 98.31 82 ARG A O 1
ATOM 639 N N . TRP A 1 83 ? 13.621 4.435 -22.455 1.00 97.69 83 TRP A N 1
ATOM 640 C CA . TRP A 1 83 ? 12.175 4.260 -22.431 1.00 97.69 83 TRP A CA 1
ATOM 641 C C . TRP A 1 83 ? 11.532 4.539 -23.796 1.00 97.69 83 TRP A C 1
ATOM 643 O O . TRP A 1 83 ? 10.667 3.788 -24.245 1.00 97.69 83 TRP A O 1
ATOM 653 N N . SER A 1 84 ? 11.994 5.568 -24.515 1.00 97.81 84 SER A N 1
ATOM 654 C CA . SER A 1 84 ? 11.547 5.854 -25.883 1.00 97.81 84 SER A CA 1
ATOM 655 C C . SER A 1 84 ? 11.798 4.681 -26.833 1.00 97.81 84 SER A C 1
ATOM 657 O O . SER A 1 84 ? 10.913 4.332 -27.614 1.00 97.81 84 SER A O 1
ATOM 659 N N . GLN A 1 85 ? 12.955 4.022 -26.711 1.00 97.81 85 GLN A N 1
ATOM 660 C CA . GLN A 1 85 ? 13.269 2.803 -27.46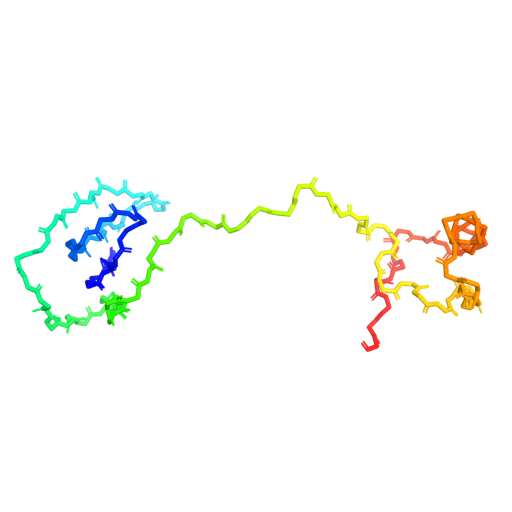2 1.00 97.81 85 GLN A CA 1
ATOM 661 C C . GLN A 1 85 ? 12.324 1.654 -27.079 1.00 97.81 85 GLN A C 1
ATOM 663 O O . GLN A 1 85 ? 11.783 0.985 -27.959 1.00 97.81 85 GLN A O 1
ATOM 668 N N . ARG A 1 86 ? 12.062 1.453 -25.779 1.00 95.31 86 ARG A N 1
ATOM 669 C CA . ARG A 1 86 ? 11.172 0.385 -25.300 1.00 95.31 86 ARG A CA 1
ATOM 670 C C . ARG A 1 86 ? 9.733 0.535 -25.787 1.00 95.31 86 ARG A C 1
ATOM 672 O O . ARG A 1 86 ? 9.103 -0.474 -26.106 1.00 95.31 86 ARG A O 1
ATOM 679 N N . LYS A 1 87 ? 9.222 1.768 -25.889 1.00 95.00 87 LYS A N 1
ATOM 680 C CA . LYS A 1 87 ? 7.853 2.048 -26.360 1.00 95.00 87 LYS A CA 1
ATOM 681 C C . LYS A 1 87 ? 7.542 1.446 -27.730 1.00 95.00 87 LYS A C 1
ATOM 683 O O . LYS A 1 87 ? 6.394 1.084 -27.966 1.00 95.00 87 LYS A O 1
ATOM 688 N N . ALA A 1 88 ? 8.540 1.282 -28.601 1.00 94.94 88 ALA A N 1
ATOM 689 C CA . ALA A 1 88 ? 8.351 0.693 -29.927 1.00 94.94 88 ALA A CA 1
ATOM 690 C C . ALA A 1 88 ? 7.879 -0.776 -29.892 1.00 94.94 88 ALA A C 1
ATOM 692 O O . ALA A 1 88 ? 7.288 -1.245 -30.861 1.00 94.94 88 ALA A O 1
ATOM 693 N N . SER A 1 89 ? 8.113 -1.498 -28.790 1.00 92.12 89 SER A N 1
ATOM 694 C CA . SER A 1 89 ? 7.730 -2.907 -28.620 1.00 92.12 89 SER A CA 1
ATOM 695 C C . SER A 1 89 ? 6.657 -3.133 -27.546 1.00 92.12 89 SER A C 1
ATOM 697 O O . SER A 1 89 ? 6.415 -4.272 -27.136 1.00 92.12 89 SER A O 1
ATOM 699 N N . ILE A 1 90 ? 6.012 -2.072 -27.048 1.00 92.44 90 ILE A N 1
ATOM 700 C CA . ILE A 1 90 ? 4.925 -2.199 -26.067 1.00 92.44 90 ILE A CA 1
ATOM 701 C C . ILE A 1 90 ? 3.627 -2.574 -26.776 1.00 92.44 90 ILE A C 1
ATOM 703 O O . ILE A 1 90 ? 3.197 -1.937 -27.733 1.00 92.44 90 ILE A O 1
ATOM 707 N N . THR A 1 91 ? 2.965 -3.597 -26.250 1.00 90.38 91 THR A N 1
ATOM 708 C CA . THR A 1 91 ? 1.631 -4.035 -26.656 1.00 90.38 91 THR A CA 1
ATOM 709 C C . THR A 1 91 ? 0.742 -4.160 -25.424 1.00 90.38 91 THR A C 1
ATOM 711 O O . THR A 1 91 ? 1.228 -4.263 -24.301 1.00 90.38 91 THR A O 1
ATOM 714 N N . ARG A 1 92 ? -0.577 -4.247 -25.621 1.00 87.25 92 ARG A N 1
ATOM 715 C CA . ARG A 1 92 ? -1.540 -4.430 -24.519 1.00 87.25 92 ARG A CA 1
ATOM 716 C C . ARG A 1 92 ? -1.297 -5.700 -23.691 1.00 87.25 92 ARG A C 1
ATOM 718 O O . ARG A 1 92 ? -1.719 -5.769 -22.545 1.00 87.25 92 ARG A O 1
ATOM 725 N N . ARG A 1 93 ? -0.672 -6.717 -24.292 1.00 86.12 93 ARG A N 1
ATOM 726 C CA . ARG A 1 93 ? -0.360 -8.001 -23.650 1.00 86.12 93 ARG A CA 1
ATOM 727 C C . ARG A 1 93 ? 1.076 -8.087 -23.162 1.00 86.12 93 ARG A C 1
ATOM 729 O O . ARG A 1 93 ? 1.429 -9.127 -22.624 1.00 86.12 93 ARG A O 1
ATOM 736 N N . THR A 1 94 ? 1.899 -7.065 -23.402 1.00 77.50 94 THR A N 1
ATOM 737 C CA . THR A 1 94 ? 3.288 -7.063 -22.957 1.00 77.50 94 THR A CA 1
ATOM 738 C C . THR A 1 94 ? 3.280 -7.188 -21.438 1.00 77.50 94 THR A C 1
ATOM 740 O O . THR A 1 94 ? 2.810 -6.265 -20.771 1.00 77.50 94 THR A O 1
ATOM 743 N N . PRO A 1 95 ? 3.723 -8.334 -20.894 1.00 66.38 95 PRO A N 1
ATOM 744 C CA . PRO A 1 95 ? 3.808 -8.488 -19.464 1.00 66.38 95 PRO A CA 1
ATOM 745 C C . PRO A 1 95 ? 4.911 -7.568 -18.966 1.00 66.38 95 PRO A C 1
ATOM 747 O O . PRO A 1 95 ? 5.886 -7.271 -19.665 1.00 66.38 95 PRO A O 1
ATOM 750 N N . VAL A 1 96 ? 4.738 -7.126 -17.738 1.00 61.34 96 VAL A N 1
ATOM 751 C CA . VAL A 1 96 ? 5.820 -6.523 -16.988 1.00 61.34 96 VAL A CA 1
ATOM 752 C C . VAL A 1 96 ? 6.876 -7.629 -16.809 1.00 61.34 96 VAL A C 1
ATOM 754 O O . VAL A 1 96 ? 6.544 -8.703 -16.319 1.00 61.34 96 VAL A O 1
ATOM 757 N N . SER A 1 97 ? 8.088 -7.434 -17.335 1.00 56.47 97 SER A N 1
ATOM 758 C CA . SER A 1 97 ? 9.125 -8.476 -17.470 1.00 56.47 97 SER A CA 1
ATOM 759 C C . SER A 1 97 ? 9.530 -9.040 -16.102 1.00 56.47 97 SER A C 1
ATOM 761 O O . SER A 1 97 ? 10.161 -8.361 -15.304 1.00 56.47 97 SER A O 1
ATOM 763 N N . GLU A 1 98 ? 9.138 -10.276 -15.796 1.00 45.03 98 GLU A N 1
ATOM 764 C CA . GLU A 1 98 ? 9.518 -10.959 -14.556 1.00 45.03 98 GLU A CA 1
ATOM 765 C C . GLU A 1 98 ? 10.993 -11.382 -14.655 1.00 45.03 98 GLU A C 1
ATOM 767 O O . GLU A 1 98 ? 11.332 -12.336 -15.358 1.00 45.03 98 GLU A O 1
ATOM 772 N N . ARG A 1 99 ? 11.886 -10.652 -13.984 1.00 47.16 99 ARG A N 1
ATOM 773 C CA . ARG A 1 99 ? 13.236 -11.125 -13.660 1.00 47.16 99 ARG A CA 1
ATOM 774 C C . ARG A 1 99 ? 13.412 -11.191 -12.157 1.00 47.16 99 ARG A C 1
ATOM 776 O O . ARG A 1 99 ? 12.911 -10.265 -11.481 1.00 47.16 99 ARG A O 1
#

Radius of gyration: 22.96 Å; chains: 1; bounding box: 44×30×60 Å

pLDDT: mean 94.55, std 9.76, range [45.03, 98.81]

Sequence (99 aa):
MKIINARLRRQEALFTLDLQDGMIHRITAQAAMQTADAGDIDAQGRLAIPPFVEPHIHLDATLTAGEPEWNRSGTLFEGITRWSQRKASITRRTPVSER

Organism: Klebsiella pneumoniae (NCBI:txid5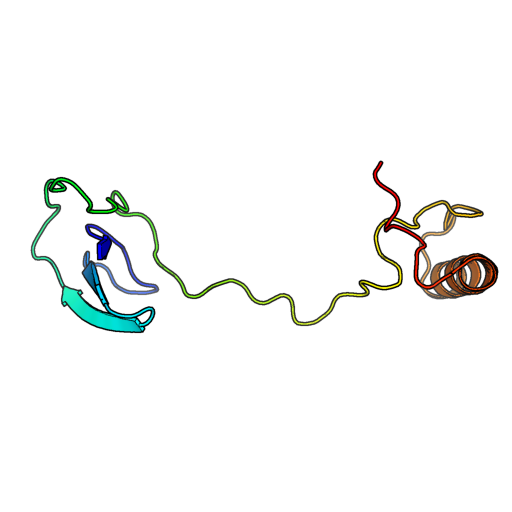73)